Protein AF-A0A3D0P998-F1 (afdb_monomer_lite)

pLDDT: mean 95.18, std 3.68, range [70.88, 97.5]

Foldseek 3Di:
DDDDDDDDDPPDDPVVVVVVVCVVVVDDDDDPDDDDDDPKDWADDPPDPGTDID

Radius of gyration: 13.37 Å; chains: 1; bounding box: 26×24×34 Å

Sequence (54 aa):
MRTTPIKLAPGDDLRLRLEQLAREEQASGFVLGVVGNLSRAAFQCPGPPEPTVM

Secondary structure (DSSP, 8-state):
-------PPTT--HHHHHHHHHHHTT------------SS-EE--SS-SS-EE-

Structure (mmCIF, N/CA/C/O backbone):
data_AF-A0A3D0P998-F1
#
_entry.id   AF-A0A3D0P998-F1
#
loop_
_atom_site.group_PDB
_atom_site.id
_atom_site.type_symbol
_atom_site.label_atom_id
_atom_site.label_alt_id
_atom_site.label_comp_id
_atom_site.label_asym_id
_atom_site.label_entity_id
_atom_site.label_seq_id
_atom_site.pdbx_PDB_ins_code
_atom_site.Cartn_x
_atom_site.Cartn_y
_atom_site.Cartn_z
_atom_site.occupancy
_atom_site.B_iso_or_equiv
_atom_site.auth_seq_id
_atom_site.auth_comp_id
_atom_site.auth_asym_id
_atom_site.auth_atom_id
_atom_site.pdbx_PDB_model_num
ATOM 1 N N . MET A 1 1 ? -6.814 13.068 17.359 1.00 70.88 1 MET A N 1
ATOM 2 C CA . MET A 1 1 ? -6.399 12.122 16.299 1.00 70.88 1 MET A CA 1
ATOM 3 C C . MET A 1 1 ? -6.598 10.710 16.814 1.00 70.88 1 MET A C 1
ATOM 5 O O . MET A 1 1 ? -6.195 10.448 17.940 1.00 70.88 1 MET A O 1
ATOM 9 N N . ARG A 1 2 ? -7.244 9.838 16.033 1.00 89.75 2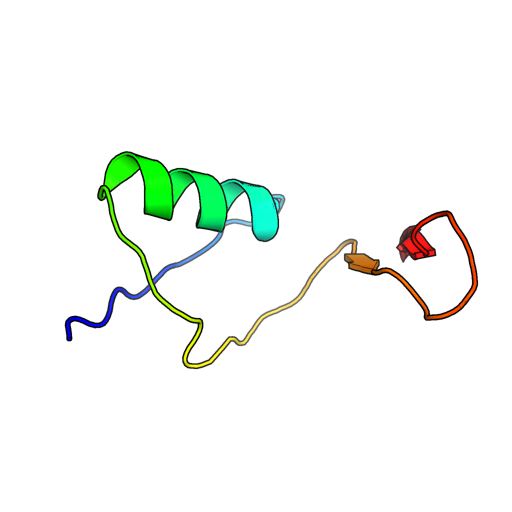 ARG A N 1
ATOM 10 C CA . ARG A 1 2 ? -7.420 8.410 16.341 1.00 89.75 2 ARG A CA 1
ATOM 11 C C . ARG A 1 2 ? -6.514 7.604 15.415 1.00 89.75 2 ARG A C 1
ATOM 13 O O . ARG A 1 2 ? -6.404 7.948 14.243 1.00 89.75 2 ARG A O 1
ATOM 20 N N . THR A 1 3 ? -5.873 6.565 15.933 1.00 93.06 3 THR A N 1
ATOM 21 C CA . THR A 1 3 ? -5.134 5.598 15.118 1.00 93.06 3 THR A CA 1
ATOM 22 C C . THR A 1 3 ? -6.040 4.413 14.795 1.00 93.06 3 THR A C 1
ATOM 24 O O . THR A 1 3 ? -6.735 3.908 15.676 1.00 93.06 3 THR A O 1
ATOM 27 N N . THR A 1 4 ? -6.039 3.972 13.536 1.00 93.38 4 THR A N 1
ATOM 28 C CA . THR A 1 4 ? -6.805 2.799 13.088 1.00 93.38 4 THR A CA 1
ATOM 29 C C . THR A 1 4 ? -5.823 1.748 12.561 1.00 93.38 4 THR A C 1
ATOM 31 O O . THR A 1 4 ? -5.176 1.995 11.541 1.00 93.38 4 THR A O 1
ATOM 34 N N . PRO A 1 5 ? -5.646 0.602 13.245 1.00 94.69 5 PRO A N 1
ATOM 35 C CA . PRO A 1 5 ? -4.822 -0.488 12.736 1.00 94.69 5 PRO A CA 1
ATOM 36 C C . PRO A 1 5 ? -5.547 -1.214 11.597 1.00 94.69 5 PRO A C 1
ATOM 38 O O . PRO A 1 5 ? -6.739 -1.500 11.692 1.00 94.69 5 PRO A O 1
ATOM 41 N N . ILE A 1 6 ? -4.817 -1.548 10.533 1.00 94.31 6 ILE A N 1
ATOM 42 C CA . ILE A 1 6 ? -5.359 -2.207 9.339 1.00 94.31 6 ILE A CA 1
ATOM 43 C C . ILE A 1 6 ? -4.540 -3.465 9.077 1.00 94.31 6 ILE A C 1
ATOM 45 O O . ILE A 1 6 ? -3.309 -3.423 9.093 1.00 94.31 6 ILE A O 1
ATOM 49 N N . LYS A 1 7 ? -5.216 -4.585 8.811 1.00 96.31 7 LYS A N 1
ATOM 50 C CA . LYS A 1 7 ? -4.582 -5.823 8.357 1.00 96.31 7 LYS A CA 1
ATOM 51 C C . LYS A 1 7 ? -5.104 -6.178 6.972 1.00 96.31 7 LYS A C 1
ATOM 53 O O . LYS A 1 7 ? -6.309 -6.312 6.789 1.00 96.31 7 LYS A O 1
ATOM 58 N N . LEU A 1 8 ? -4.185 -6.314 6.022 1.00 96.50 8 LEU A N 1
ATOM 59 C CA . LEU A 1 8 ? -4.478 -6.711 4.648 1.00 96.50 8 LEU A CA 1
ATOM 60 C C . LEU A 1 8 ? -4.302 -8.221 4.487 1.00 96.50 8 LEU A C 1
ATOM 62 O O . LEU A 1 8 ? -3.434 -8.824 5.129 1.00 96.50 8 LEU A O 1
ATOM 66 N N . ALA A 1 9 ? -5.137 -8.823 3.648 1.00 96.56 9 ALA A N 1
ATOM 67 C CA . ALA A 1 9 ? -5.032 -10.225 3.277 1.00 96.56 9 ALA A CA 1
ATOM 68 C C . ALA A 1 9 ? -4.093 -10.404 2.066 1.00 96.56 9 ALA A C 1
ATOM 70 O O . ALA A 1 9 ? -3.890 -9.467 1.292 1.00 96.56 9 ALA A O 1
ATOM 71 N N . PRO A 1 10 ? -3.509 -11.598 1.857 1.00 97.06 10 PRO A N 1
ATOM 72 C CA . PRO A 1 10 ? -2.789 -11.894 0.622 1.00 97.06 10 PRO A CA 1
ATOM 73 C C . PRO A 1 10 ? -3.661 -11.639 -0.615 1.00 97.06 10 PRO A C 1
ATOM 75 O O . PRO A 1 10 ? -4.787 -12.125 -0.688 1.00 97.06 10 PRO A O 1
ATOM 78 N N . GLY A 1 11 ? -3.124 -10.899 -1.588 1.00 96.25 11 GLY A N 1
ATOM 79 C CA . GLY A 1 11 ? -3.838 -10.519 -2.812 1.00 96.25 11 GLY A CA 1
ATOM 80 C C . GLY A 1 11 ? -4.623 -9.207 -2.722 1.00 96.25 11 GLY A C 1
ATOM 81 O O . GLY A 1 11 ? -5.063 -8.716 -3.759 1.00 96.25 11 GLY A O 1
ATOM 82 N N . ASP A 1 12 ? -4.755 -8.610 -1.534 1.00 97.50 12 ASP A N 1
ATOM 83 C CA . ASP A 1 12 ? -5.324 -7.269 -1.400 1.00 97.50 12 ASP A CA 1
ATOM 84 C C . ASP A 1 12 ? -4.446 -6.225 -2.108 1.00 97.50 12 ASP A C 1
ATOM 86 O O . ASP A 1 12 ? -3.224 -6.191 -1.939 1.00 97.50 12 ASP A O 1
ATOM 90 N N . ASP A 1 13 ? -5.084 -5.310 -2.839 1.00 97.31 13 ASP A N 1
ATOM 91 C CA . ASP A 1 13 ? -4.423 -4.105 -3.336 1.00 97.31 13 ASP A CA 1
ATOM 92 C C . ASP A 1 13 ? -4.344 -3.051 -2.221 1.00 97.31 13 ASP A C 1
ATOM 94 O O . ASP A 1 13 ? -5.364 -2.586 -1.701 1.00 97.31 13 ASP A O 1
ATOM 98 N N . LEU A 1 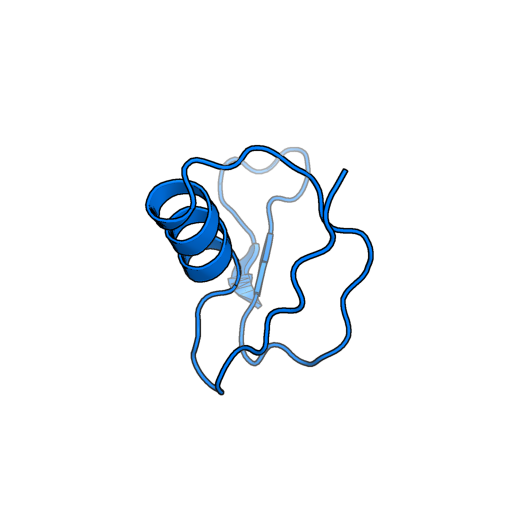14 ? -3.120 -2.658 -1.858 1.00 96.44 14 LEU A N 1
ATOM 99 C CA . LEU A 1 14 ? -2.857 -1.712 -0.771 1.00 96.44 14 LEU A CA 1
ATOM 100 C C . LEU A 1 14 ? -3.593 -0.379 -0.966 1.00 96.44 14 LEU A C 1
ATOM 102 O O . LEU A 1 14 ? -4.196 0.134 -0.022 1.00 96.44 14 LEU A O 1
ATOM 106 N N . ARG A 1 15 ? -3.557 0.191 -2.175 1.00 96.25 15 ARG A N 1
ATOM 107 C CA . ARG A 1 15 ? -4.140 1.509 -2.441 1.00 96.25 15 ARG A CA 1
ATOM 108 C C . ARG A 1 15 ? -5.658 1.448 -2.352 1.00 96.25 15 ARG A C 1
ATOM 110 O O . ARG A 1 15 ? -6.253 2.250 -1.635 1.00 96.25 15 ARG A O 1
ATOM 117 N N . LEU A 1 16 ? -6.274 0.478 -3.026 1.00 97.38 16 LEU A N 1
ATOM 118 C CA . LEU A 1 16 ? -7.731 0.344 -3.053 1.00 97.38 16 LEU A CA 1
ATOM 119 C C . LEU A 1 16 ? -8.307 0.121 -1.653 1.00 97.38 16 LEU A C 1
ATOM 121 O O . LEU A 1 16 ? -9.337 0.707 -1.321 1.00 97.38 16 LEU A O 1
ATOM 125 N N . ARG A 1 17 ? -7.638 -0.675 -0.809 1.00 96.94 17 ARG A N 1
ATOM 126 C CA . ARG A 1 17 ? -8.096 -0.938 0.564 1.00 96.94 17 ARG A CA 1
ATOM 127 C C . ARG A 1 17 ? -7.981 0.293 1.466 1.00 96.94 17 ARG A C 1
ATOM 129 O O . ARG A 1 17 ? -8.898 0.544 2.245 1.00 96.94 17 ARG A O 1
ATOM 136 N N . LEU A 1 18 ? -6.922 1.096 1.331 1.00 95.56 18 LEU A N 1
ATOM 137 C CA . LEU A 1 18 ? -6.799 2.367 2.059 1.00 95.56 18 LEU A CA 1
ATOM 138 C C . LEU A 1 18 ? -7.846 3.396 1.602 1.00 95.56 18 LEU A C 1
ATOM 140 O O . LEU A 1 18 ? -8.485 4.034 2.436 1.00 95.56 18 LEU A O 1
ATOM 144 N N . GLU A 1 19 ? -8.069 3.529 0.291 1.00 96.38 19 GLU A N 1
ATOM 145 C CA . GLU A 1 19 ? -9.101 4.415 -0.269 1.00 96.38 19 GLU A CA 1
ATOM 146 C C . GLU A 1 19 ? -10.521 3.966 0.121 1.00 96.38 19 GLU A C 1
ATOM 148 O O . GLU A 1 19 ? -11.414 4.792 0.314 1.00 96.38 19 GLU A O 1
ATOM 153 N N . GLN A 1 20 ? -10.763 2.655 0.212 1.00 96.31 20 GLN A N 1
ATOM 154 C CA . GLN A 1 20 ? -12.028 2.098 0.693 1.00 96.31 20 GLN A CA 1
ATOM 155 C C . GLN A 1 20 ? -12.254 2.443 2.167 1.00 96.31 20 GLN A C 1
ATOM 157 O O . GLN A 1 20 ? -13.300 2.997 2.491 1.00 96.31 20 GLN A O 1
ATOM 162 N N . LEU A 1 21 ? -11.263 2.204 3.031 1.00 94.94 21 LEU A N 1
ATOM 163 C CA . LEU A 1 21 ? -11.358 2.538 4.452 1.00 94.94 21 LEU A CA 1
ATOM 164 C C . LEU A 1 21 ? -11.639 4.030 4.673 1.00 94.94 21 LEU A C 1
ATOM 166 O O . LEU A 1 21 ? -12.512 4.387 5.458 1.00 94.94 21 LEU A O 1
ATOM 170 N N . ALA A 1 22 ? -10.926 4.905 3.957 1.00 95.31 22 ALA A N 1
ATOM 171 C CA . ALA A 1 22 ? -11.126 6.348 4.059 1.00 95.31 22 ALA A CA 1
ATOM 172 C C . ALA A 1 22 ? -12.563 6.757 3.690 1.00 95.31 22 ALA A C 1
ATOM 174 O O . ALA A 1 22 ? -13.154 7.609 4.353 1.00 95.31 22 ALA A O 1
ATOM 175 N N . ARG A 1 23 ? -13.146 6.123 2.662 1.00 97.06 23 ARG A N 1
ATOM 176 C CA . ARG A 1 23 ? -14.543 6.347 2.260 1.00 97.06 23 ARG A CA 1
ATOM 177 C C . ARG A 1 23 ? -15.536 5.821 3.296 1.00 97.06 23 ARG A C 1
ATOM 179 O O . ARG A 1 23 ? -16.460 6.548 3.645 1.00 97.06 23 ARG A O 1
ATOM 186 N N . GLU A 1 24 ? -15.347 4.597 3.782 1.00 95.94 24 GLU A N 1
ATOM 187 C CA . GLU A 1 24 ? -16.244 3.945 4.747 1.00 95.94 24 GLU A CA 1
ATOM 188 C C . GLU A 1 24 ? -16.258 4.657 6.104 1.00 95.94 24 GLU A C 1
ATOM 190 O O . GLU A 1 24 ? -17.322 4.849 6.687 1.00 95.94 24 GLU A O 1
ATOM 195 N N . GLU A 1 25 ? -15.097 5.105 6.586 1.00 94.94 25 GLU A N 1
ATOM 196 C CA . GLU A 1 25 ? -14.990 5.847 7.847 1.00 94.94 25 GLU A CA 1
ATOM 197 C C . GLU A 1 25 ? -15.210 7.361 7.687 1.00 94.94 25 GLU A C 1
ATOM 199 O O . GLU A 1 25 ? -15.159 8.086 8.681 1.00 94.94 25 GLU A O 1
ATOM 204 N N . GLN A 1 26 ? -15.429 7.853 6.460 1.00 95.31 26 GLN A N 1
ATOM 205 C CA . GLN A 1 26 ? -15.472 9.286 6.131 1.00 95.31 26 GLN A CA 1
ATOM 206 C C . GLN A 1 26 ? -14.273 10.048 6.722 1.00 95.31 26 GLN A C 1
ATOM 208 O O . GLN A 1 26 ? -14.403 11.139 7.282 1.00 95.31 26 GLN A O 1
ATOM 213 N N . ALA A 1 27 ? -13.093 9.438 6.627 1.00 91.94 27 ALA A N 1
ATOM 214 C CA . ALA A 1 27 ? -11.898 9.872 7.326 1.00 91.94 27 ALA A CA 1
ATOM 215 C C . ALA A 1 27 ? -10.841 10.421 6.364 1.00 91.94 27 ALA A C 1
ATOM 217 O O . ALA A 1 27 ? -10.616 9.902 5.272 1.00 91.94 27 ALA A O 1
ATOM 218 N N . SER A 1 28 ? -10.126 11.442 6.829 1.00 93.50 28 SER A N 1
ATOM 219 C CA . SER A 1 28 ? -8.877 11.921 6.237 1.00 93.50 28 SER A CA 1
ATOM 220 C C . SER A 1 28 ? -7.722 11.648 7.194 1.00 93.50 28 SER A C 1
ATOM 222 O O . SER A 1 28 ? -7.869 11.835 8.405 1.00 93.50 28 SER A O 1
ATOM 224 N N . GLY A 1 29 ? -6.557 11.267 6.676 1.00 92.88 29 GLY A N 1
ATOM 225 C CA . GLY A 1 29 ? -5.402 10.976 7.518 1.00 92.88 29 GLY A CA 1
ATOM 226 C C . GLY A 1 29 ? -4.144 10.650 6.727 1.00 92.88 29 GLY A C 1
ATOM 227 O O . GLY A 1 29 ? -4.048 10.929 5.535 1.00 92.88 29 GLY A O 1
ATOM 228 N N . PHE A 1 30 ? -3.175 10.061 7.419 1.00 94.94 30 PHE A N 1
ATOM 229 C CA . PHE A 1 30 ? -1.889 9.664 6.860 1.00 94.94 30 PHE A CA 1
ATOM 230 C C . PHE A 1 30 ? -1.413 8.353 7.488 1.00 94.94 30 PHE A C 1
ATOM 232 O O . PHE A 1 30 ? -1.858 7.962 8.569 1.00 94.94 30 PHE A O 1
ATOM 239 N N . VAL A 1 31 ? -0.506 7.666 6.795 1.00 94.69 31 VAL A N 1
ATOM 240 C CA . VAL A 1 31 ? 0.071 6.399 7.253 1.00 94.69 31 VAL A CA 1
ATOM 241 C C . VAL A 1 31 ? 1.168 6.681 8.280 1.00 94.69 31 VAL A C 1
ATOM 243 O O . VAL A 1 31 ? 2.101 7.426 7.999 1.00 94.69 31 VAL A O 1
ATOM 246 N N . LEU A 1 32 ? 1.062 6.071 9.465 1.00 96.19 32 LEU A N 1
ATOM 247 C CA . LEU A 1 32 ? 2.076 6.181 10.526 1.00 96.19 32 LEU A CA 1
ATOM 248 C C . LEU A 1 32 ? 3.236 5.194 10.354 1.00 96.19 32 LEU A C 1
ATOM 250 O O . LEU A 1 32 ? 4.356 5.475 10.764 1.00 96.19 32 LEU A O 1
ATOM 254 N N . GLY A 1 33 ? 2.970 4.033 9.763 1.00 95.94 33 GLY A N 1
ATOM 255 C CA . GLY A 1 33 ? 3.959 2.993 9.520 1.00 95.94 33 GLY A CA 1
ATOM 256 C C . GLY A 1 33 ? 3.314 1.771 8.881 1.00 95.94 33 GLY A C 1
ATOM 257 O O . GLY A 1 33 ? 2.112 1.545 9.030 1.00 95.94 33 GLY A O 1
ATOM 258 N N . VAL A 1 34 ? 4.113 0.994 8.157 1.00 95.38 34 VAL A N 1
ATOM 259 C CA . VAL A 1 34 ? 3.673 -0.237 7.496 1.00 95.38 34 VAL A CA 1
ATOM 260 C C . VAL A 1 34 ? 4.805 -1.260 7.506 1.00 95.38 34 VAL A C 1
ATOM 262 O O . VAL A 1 34 ? 5.974 -0.908 7.374 1.00 95.38 34 VAL A O 1
ATOM 265 N N . VAL A 1 35 ? 4.450 -2.532 7.668 1.00 96.88 35 VAL A N 1
ATOM 266 C CA . VAL A 1 35 ? 5.357 -3.674 7.529 1.00 96.88 35 VAL A CA 1
ATOM 267 C C . VAL A 1 35 ? 4.611 -4.805 6.831 1.00 96.88 35 VAL A C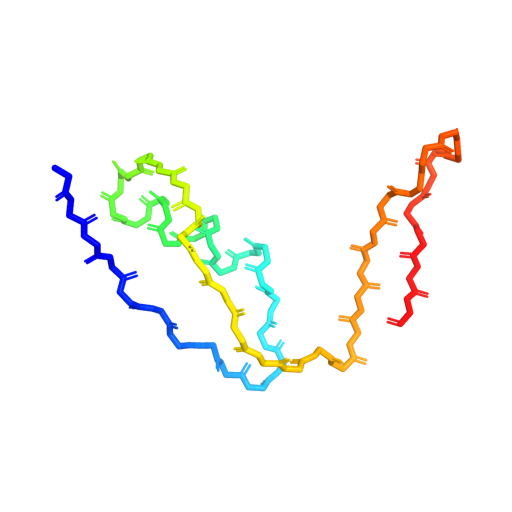 1
ATOM 269 O O . VAL A 1 35 ? 3.428 -5.025 7.092 1.00 96.88 35 VAL A O 1
ATOM 272 N N . GLY A 1 36 ? 5.286 -5.513 5.929 1.00 95.62 36 GLY A N 1
ATOM 273 C CA . GLY A 1 36 ? 4.697 -6.607 5.165 1.00 95.62 36 GLY A CA 1
ATOM 274 C C . GLY A 1 36 ? 5.450 -6.863 3.866 1.00 95.62 36 GLY A C 1
ATOM 275 O O . GLY A 1 36 ? 6.524 -6.310 3.646 1.00 95.62 36 GLY A O 1
ATOM 276 N N . ASN A 1 37 ? 4.856 -7.691 3.012 1.00 96.38 37 ASN A N 1
ATOM 277 C CA . ASN A 1 37 ? 5.388 -8.034 1.699 1.00 96.38 37 ASN A CA 1
ATOM 278 C C . ASN A 1 37 ? 4.334 -7.766 0.628 1.00 96.38 37 ASN A C 1
ATOM 280 O O . ASN A 1 37 ? 3.137 -7.907 0.880 1.00 96.38 37 ASN A O 1
ATOM 284 N N . LEU A 1 38 ? 4.799 -7.440 -0.572 1.00 96.88 38 LEU A N 1
ATOM 285 C CA . LEU A 1 38 ? 3.975 -7.328 -1.766 1.00 96.88 38 LEU A CA 1
ATOM 286 C C . LEU A 1 38 ? 4.420 -8.402 -2.755 1.00 96.88 38 LEU A C 1
ATOM 288 O O . LEU A 1 38 ? 5.615 -8.565 -2.989 1.00 96.88 38 LEU A O 1
ATOM 292 N N . SER A 1 39 ? 3.467 -9.134 -3.329 1.00 96.88 39 SER A N 1
ATOM 293 C CA . SER A 1 39 ? 3.739 -10.037 -4.455 1.00 96.88 39 SER A CA 1
ATOM 294 C C . SER A 1 39 ? 3.852 -9.290 -5.785 1.00 96.88 39 SER A C 1
ATOM 296 O O . SER A 1 39 ? 4.412 -9.834 -6.730 1.00 96.88 39 SER A O 1
ATOM 298 N N . ARG A 1 40 ? 3.299 -8.071 -5.854 1.00 97.06 40 ARG A N 1
ATOM 299 C CA . ARG A 1 40 ? 3.378 -7.152 -6.990 1.0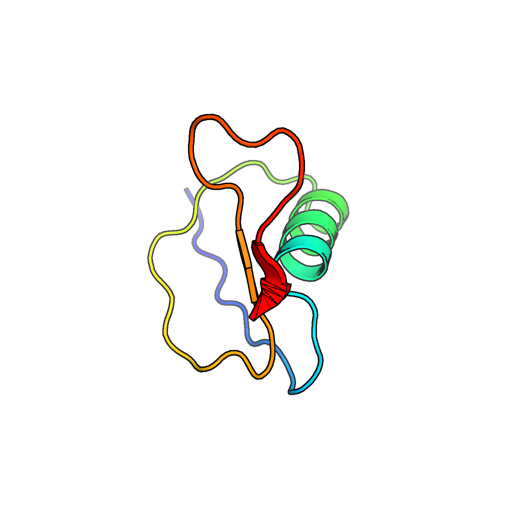0 97.06 40 ARG A CA 1
ATOM 300 C C . ARG A 1 40 ? 3.327 -5.710 -6.492 1.00 97.06 40 ARG A C 1
ATOM 302 O O . ARG A 1 40 ? 2.584 -5.419 -5.554 1.00 97.06 40 ARG A O 1
ATOM 309 N N . ALA A 1 41 ? 4.066 -4.806 -7.120 1.00 97.00 41 ALA A N 1
ATOM 310 C CA . ALA A 1 41 ? 4.048 -3.381 -6.811 1.00 97.00 41 ALA A CA 1
ATOM 311 C C . ALA A 1 41 ? 3.999 -2.546 -8.092 1.00 97.00 41 ALA A C 1
ATOM 313 O O . ALA A 1 41 ? 4.716 -2.819 -9.049 1.00 97.00 41 ALA A O 1
ATOM 314 N N . ALA A 1 42 ? 3.175 -1.499 -8.087 1.00 97.31 42 ALA A N 1
ATOM 315 C CA . ALA A 1 42 ? 3.191 -0.460 -9.107 1.00 97.31 42 ALA A CA 1
ATOM 316 C C . ALA A 1 42 ? 3.666 0.849 -8.472 1.00 97.31 42 ALA A C 1
ATOM 318 O O . ALA A 1 42 ? 3.117 1.278 -7.455 1.00 97.31 42 ALA A O 1
ATOM 319 N N . PHE A 1 43 ? 4.680 1.482 -9.055 1.00 96.38 43 PHE A N 1
ATOM 320 C CA . PHE A 1 43 ? 5.212 2.751 -8.566 1.00 96.38 43 PHE A CA 1
ATOM 321 C C . PHE A 1 43 ? 5.622 3.655 -9.723 1.00 96.38 43 PHE A C 1
ATOM 323 O O . PHE A 1 43 ? 6.127 3.205 -10.750 1.00 96.38 43 PHE A O 1
ATOM 330 N N . GLN A 1 44 ? 5.396 4.955 -9.550 1.00 96.88 44 GLN A N 1
ATOM 331 C CA . GLN A 1 44 ? 5.740 5.947 -10.557 1.00 96.88 44 GLN A CA 1
ATOM 332 C C . GLN A 1 44 ? 7.164 6.448 -10.325 1.00 96.88 44 GLN A C 1
ATOM 334 O O . GLN A 1 44 ? 7.430 7.155 -9.352 1.00 96.88 44 GLN A O 1
ATOM 339 N N . CYS A 1 45 ? 8.076 6.106 -11.234 1.00 95.50 45 CYS A N 1
ATOM 340 C CA . CYS A 1 45 ? 9.389 6.741 -11.272 1.00 95.50 45 CYS A CA 1
ATOM 341 C C . CYS A 1 45 ? 9.246 8.180 -11.802 1.00 95.50 45 CYS A C 1
ATOM 343 O O . CYS A 1 45 ? 8.433 8.412 -12.702 1.00 95.50 45 CYS A O 1
ATOM 345 N N . PRO A 1 46 ? 10.032 9.150 -11.302 1.00 96.00 46 PRO A N 1
ATOM 346 C CA . PRO A 1 46 ? 10.055 10.497 -11.863 1.00 96.00 46 PRO A CA 1
ATOM 347 C C . PRO A 1 46 ? 10.494 10.484 -13.331 1.00 96.00 46 PRO A C 1
ATOM 349 O O . PRO A 1 46 ? 11.534 9.911 -13.653 1.00 96.00 46 PRO A O 1
ATOM 352 N N . GLY A 1 47 ? 9.730 11.140 -14.209 1.00 95.69 47 GLY A N 1
ATOM 353 C CA . GLY A 1 47 ? 10.045 11.273 -15.636 1.00 95.69 47 GLY A CA 1
ATOM 354 C C . GLY A 1 47 ? 9.146 10.432 -16.548 1.00 95.69 47 GLY A C 1
ATOM 355 O O . GLY A 1 47 ? 8.399 11.027 -17.325 1.00 95.69 47 GLY A O 1
ATOM 356 N N . PRO A 1 48 ? 9.187 9.085 -16.484 1.00 93.75 48 PRO A N 1
ATOM 357 C CA . PRO A 1 48 ? 8.301 8.238 -17.276 1.00 93.75 48 PRO A CA 1
ATOM 358 C C . PRO A 1 48 ? 6.815 8.559 -17.034 1.00 93.75 48 PRO A C 1
ATOM 360 O O . PRO A 1 48 ? 6.446 8.851 -15.897 1.00 93.75 48 PRO A O 1
ATOM 363 N N . PRO A 1 49 ? 5.956 8.502 -18.068 1.00 93.94 49 PRO A N 1
ATOM 364 C CA . PRO A 1 49 ? 4.522 8.768 -17.926 1.00 93.94 49 PRO A CA 1
ATOM 365 C C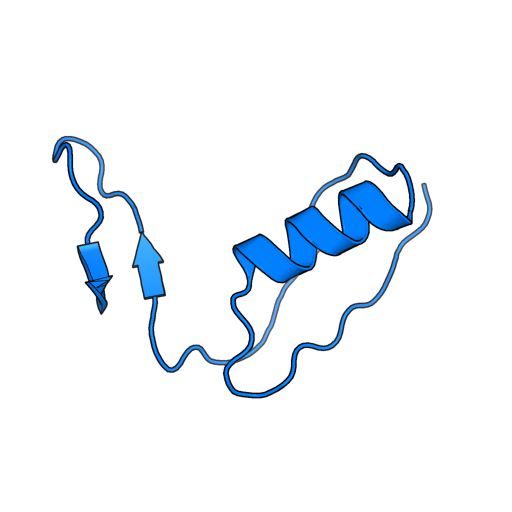 . PRO A 1 49 ? 3.734 7.566 -17.390 1.00 93.94 49 PRO A C 1
ATOM 367 O O . PRO A 1 49 ? 2.637 7.734 -16.864 1.00 93.94 49 PRO A O 1
ATOM 370 N N . GLU A 1 50 ? 4.278 6.360 -17.543 1.00 96.62 50 GLU A N 1
ATOM 371 C CA . GLU A 1 50 ? 3.660 5.113 -17.101 1.00 96.62 50 GLU A CA 1
ATOM 372 C C . GLU A 1 50 ? 4.331 4.596 -15.821 1.00 96.62 50 GLU A C 1
ATOM 374 O O . GLU A 1 50 ? 5.528 4.842 -15.609 1.00 96.62 50 GLU A O 1
ATOM 379 N N . PRO A 1 51 ? 3.589 3.877 -14.961 1.00 96.75 51 PRO A N 1
ATOM 380 C CA . PRO A 1 51 ? 4.145 3.293 -13.752 1.00 96.75 51 PRO A CA 1
ATOM 381 C C . PRO A 1 51 ? 5.019 2.077 -14.071 1.00 96.75 51 PRO A C 1
ATOM 383 O O . PRO A 1 51 ? 4.703 1.259 -14.935 1.00 96.75 51 PRO A O 1
ATOM 386 N N . THR A 1 52 ? 6.082 1.902 -13.291 1.00 97.19 52 THR A N 1
ATOM 387 C CA . THR A 1 52 ? 6.847 0.653 -13.260 1.00 97.19 52 THR A CA 1
ATOM 388 C C . THR A 1 52 ? 6.055 -0.385 -12.480 1.00 97.19 52 THR A C 1
ATOM 390 O O . THR A 1 52 ? 5.564 -0.088 -11.388 1.00 97.19 52 THR A O 1
ATOM 3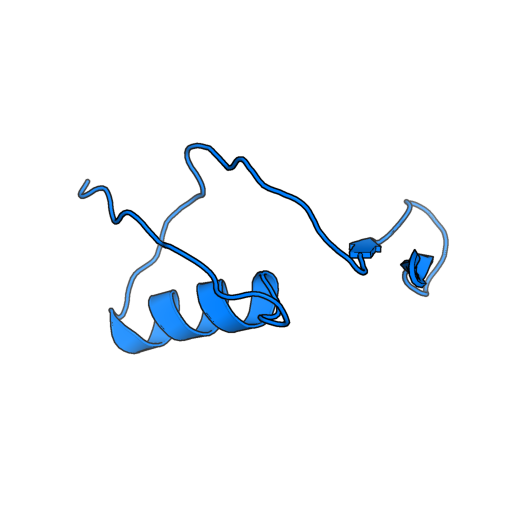93 N N . VAL A 1 53 ? 5.958 -1.604 -13.012 1.00 96.44 53 VAL A N 1
ATOM 394 C CA . VAL A 1 53 ? 5.310 -2.730 -12.334 1.00 96.44 53 VAL A CA 1
ATOM 395 C C . VAL A 1 53 ? 6.322 -3.849 -12.103 1.00 96.44 53 VAL A C 1
ATOM 397 O O . VAL A 1 53 ? 6.912 -4.343 -13.063 1.00 96.44 53 VAL A O 1
ATOM 400 N N . MET A 1 54 ? 6.501 -4.236 -10.839 1.00 92.81 54 MET A N 1
ATOM 401 C CA . MET A 1 54 ? 7.354 -5.345 -10.388 1.00 92.81 54 MET A CA 1
ATOM 402 C C . MET A 1 54 ? 6.521 -6.441 -9.743 1.00 92.81 54 MET A C 1
ATOM 404 O O . MET A 1 54 ? 5.493 -6.092 -9.119 1.00 92.81 54 MET A O 1
#